Protein AF-L8LUT4-F1 (afdb_monomer)

Sequence (95 aa):
MILEPKVIQVRVQFNSAYYLQSMSSIELPQDCYLLGIIRENSFIEVSKNPTMIEQDIIVAVTTHPGFGPLLKHQLKKTQSEVWRFHNGHLNYCPA

Foldseek 3Di:
DQFDKDKDKDFDAQQAPQAQHWPVPQDADPQKAWAAWQDPNDTDGCVVRDRDHGRIITIMMGRDPPCRVVRNVSRRHGDQWGWDDDPNDTDTDGD

pLDDT: mean 90.34, std 10.78, range [58.12, 98.56]

Secondary structure (DSSP, 8-state):
-----EEEEEEPPTTBTTTT-BGGG-PPPTTEEEEEEEETTEEEEGGG-PBP-TT-EEEEEESSGGGHHHHHHHHT-B-SEEEEEETTEEEEEE-

Mean predicted aligned error: 5.47 Å

Structure (mmCIF, N/CA/C/O backbone):
data_AF-L8LUT4-F1
#
_entry.id   AF-L8LUT4-F1
#
loop_
_atom_site.group_PDB
_atom_site.id
_atom_site.type_symbol
_atom_site.label_atom_id
_atom_site.label_alt_id
_atom_site.label_comp_id
_atom_site.label_asym_id
_atom_site.label_entity_id
_atom_site.label_seq_id
_atom_site.pdbx_PDB_ins_code
_atom_site.Cartn_x
_atom_site.Cartn_y
_atom_site.Cartn_z
_atom_site.occupancy
_atom_site.B_iso_or_equiv
_atom_site.auth_seq_id
_atom_site.auth_comp_id
_atom_site.auth_asym_id
_atom_site.auth_atom_id
_atom_site.pdbx_PDB_model_num
ATOM 1 N N . MET A 1 1 ? -18.696 -16.270 11.472 1.00 61.75 1 MET A N 1
ATOM 2 C CA . MET A 1 1 ? -17.372 -15.958 10.895 1.00 61.75 1 MET A CA 1
ATOM 3 C C . MET A 1 1 ? -16.717 -14.953 11.826 1.00 61.75 1 MET A C 1
ATOM 5 O O . MET A 1 1 ? -17.358 -13.954 12.122 1.00 61.75 1 MET A O 1
ATOM 9 N N . ILE A 1 2 ? -15.546 -15.257 12.385 1.00 71.56 2 ILE A N 1
ATOM 10 C CA . ILE A 1 2 ? -14.843 -14.332 13.287 1.00 71.56 2 ILE A CA 1
ATOM 11 C C . ILE A 1 2 ? -14.046 -13.374 12.400 1.00 71.56 2 ILE A C 1
ATOM 13 O O . ILE A 1 2 ? -13.225 -13.827 11.607 1.00 71.56 2 ILE A O 1
ATOM 17 N N . LEU A 1 3 ? -14.340 -12.078 12.488 1.00 77.38 3 LEU A N 1
ATOM 18 C CA . LEU A 1 3 ? -13.563 -11.034 11.827 1.00 77.38 3 LEU A CA 1
ATOM 19 C C . LEU A 1 3 ? -12.358 -10.714 12.709 1.00 77.38 3 LEU A C 1
ATOM 21 O O . LEU A 1 3 ? -12.532 -10.382 13.880 1.00 77.38 3 LEU A O 1
ATOM 25 N N . GLU A 1 4 ? -11.156 -10.773 12.146 1.00 85.38 4 GLU A N 1
ATOM 26 C CA . GLU A 1 4 ? -9.931 -10.356 12.833 1.00 85.38 4 GLU A CA 1
ATOM 27 C C . GLU A 1 4 ? -9.188 -9.347 11.948 1.00 85.38 4 GLU A C 1
ATOM 29 O O . GLU A 1 4 ? -8.304 -9.721 11.169 1.00 85.38 4 GLU A O 1
ATOM 34 N N . PRO A 1 5 ? -9.588 -8.059 11.993 1.00 90.69 5 PRO A N 1
ATOM 35 C CA . PRO A 1 5 ? -8.983 -7.037 11.161 1.00 90.69 5 PRO A CA 1
ATOM 36 C C . PRO A 1 5 ? -7.498 -6.882 11.474 1.00 90.69 5 PRO A C 1
ATOM 38 O O . PRO A 1 5 ? -7.108 -6.604 12.608 1.00 90.69 5 PRO A O 1
ATOM 41 N N . LYS A 1 6 ? -6.662 -7.007 10.447 1.00 94.38 6 LYS A N 1
ATOM 42 C CA . LYS A 1 6 ? -5.219 -6.824 10.554 1.00 94.38 6 LYS A CA 1
ATOM 43 C C . LYS A 1 6 ? -4.766 -5.674 9.681 1.00 94.38 6 LYS A C 1
ATOM 45 O O . LYS A 1 6 ? -4.923 -5.711 8.461 1.00 94.38 6 LYS A O 1
ATOM 50 N N . VAL A 1 7 ? -4.153 -4.680 10.314 1.00 96.75 7 VAL A N 1
ATOM 51 C CA . VAL A 1 7 ? -3.533 -3.552 9.621 1.00 96.75 7 VAL A CA 1
ATOM 52 C C . VAL A 1 7 ? -2.169 -3.974 9.084 1.00 96.75 7 VAL A C 1
ATOM 54 O O . VAL A 1 7 ? -1.340 -4.540 9.799 1.00 96.75 7 VAL A O 1
ATOM 57 N N . ILE A 1 8 ? -1.941 -3.687 7.809 1.00 97.81 8 ILE A N 1
ATOM 58 C CA . ILE A 1 8 ? -0.686 -3.888 7.102 1.00 97.81 8 ILE A CA 1
ATOM 59 C C . ILE A 1 8 ? -0.131 -2.519 6.724 1.00 97.81 8 ILE A C 1
ATOM 61 O O . ILE A 1 8 ? -0.840 -1.665 6.196 1.00 97.81 8 ILE A O 1
ATOM 65 N N . GLN A 1 9 ? 1.157 -2.334 7.000 1.00 97.81 9 GLN A N 1
ATOM 66 C CA . GLN A 1 9 ? 1.900 -1.129 6.662 1.00 97.81 9 GLN A CA 1
ATOM 67 C C . GLN A 1 9 ? 3.098 -1.506 5.797 1.00 97.81 9 GLN A C 1
ATOM 69 O O . GLN A 1 9 ? 3.882 -2.394 6.158 1.00 97.81 9 GLN A O 1
ATOM 74 N N . VAL A 1 10 ? 3.236 -0.846 4.649 1.00 98.06 10 VAL A N 1
ATOM 75 C CA . VAL A 1 10 ? 4.354 -1.048 3.723 1.00 98.06 10 VAL A CA 1
ATOM 76 C C . VAL A 1 10 ? 4.900 0.302 3.293 1.00 98.06 10 VAL A C 1
ATOM 78 O O . VAL A 1 10 ? 4.159 1.160 2.832 1.00 98.06 10 VAL A O 1
ATOM 81 N N . ARG A 1 11 ? 6.212 0.482 3.442 1.00 98.00 11 ARG A N 1
ATOM 82 C CA . ARG A 1 11 ? 6.910 1.673 2.963 1.00 98.00 11 ARG A CA 1
ATOM 83 C C . ARG A 1 11 ? 7.168 1.556 1.462 1.00 98.00 11 ARG A C 1
ATOM 85 O O . ARG A 1 11 ? 7.720 0.548 1.023 1.00 98.00 11 ARG A O 1
ATOM 92 N N . VAL A 1 12 ? 6.814 2.589 0.708 1.00 96.69 12 VAL A N 1
ATOM 93 C CA . VAL A 1 12 ? 7.116 2.718 -0.717 1.00 96.69 12 VAL A CA 1
ATOM 94 C C . VAL A 1 12 ? 8.613 2.962 -0.875 1.00 96.69 12 VAL A C 1
ATOM 96 O O . VAL A 1 12 ? 9.159 3.958 -0.396 1.00 96.69 12 VAL A O 1
ATOM 99 N N . GLN A 1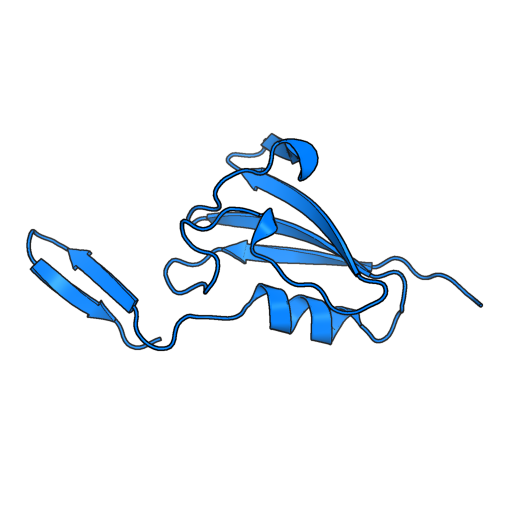 13 ? 9.283 2.023 -1.531 1.00 93.88 13 GLN A N 1
ATOM 100 C CA . GLN A 1 13 ? 10.673 2.160 -1.955 1.00 93.88 13 GLN A CA 1
ATOM 101 C C . GLN A 1 13 ? 10.727 2.674 -3.397 1.00 93.88 13 GLN A C 1
ATOM 103 O O . GLN A 1 13 ? 9.755 2.548 -4.138 1.00 93.88 13 GLN A O 1
ATOM 108 N N . PHE A 1 14 ? 11.865 3.229 -3.811 1.00 89.00 14 PHE A N 1
ATOM 109 C CA . PHE A 1 14 ? 12.062 3.725 -5.179 1.00 89.00 14 PHE A CA 1
ATOM 110 C C . PHE A 1 14 ? 11.837 2.665 -6.273 1.00 89.00 14 PHE A C 1
ATOM 112 O O . PHE A 1 14 ? 11.481 3.011 -7.391 1.00 89.00 14 PHE A O 1
ATOM 119 N N . ASN A 1 15 ? 12.066 1.385 -5.962 1.00 91.69 15 ASN A N 1
ATOM 120 C CA . ASN A 1 15 ? 11.847 0.255 -6.866 1.00 91.69 15 ASN A CA 1
ATOM 121 C C . ASN A 1 15 ? 10.433 -0.336 -6.753 1.00 91.69 15 ASN A C 1
ATOM 123 O O . ASN A 1 15 ? 10.141 -1.351 -7.380 1.00 91.69 15 ASN A O 1
ATOM 127 N N . SER A 1 16 ? 9.552 0.266 -5.950 1.00 94.31 16 SER A N 1
ATOM 128 C CA . SER A 1 16 ? 8.163 -0.166 -5.827 1.00 94.31 16 SER A CA 1
ATOM 129 C C . SER A 1 16 ? 7.440 -0.070 -7.171 1.00 94.31 16 SER A C 1
ATOM 131 O O . SER A 1 16 ? 7.551 0.930 -7.878 1.00 94.31 16 SER A O 1
ATOM 133 N N . ALA A 1 17 ? 6.604 -1.063 -7.476 1.00 94.25 17 ALA A N 1
ATOM 134 C CA . AL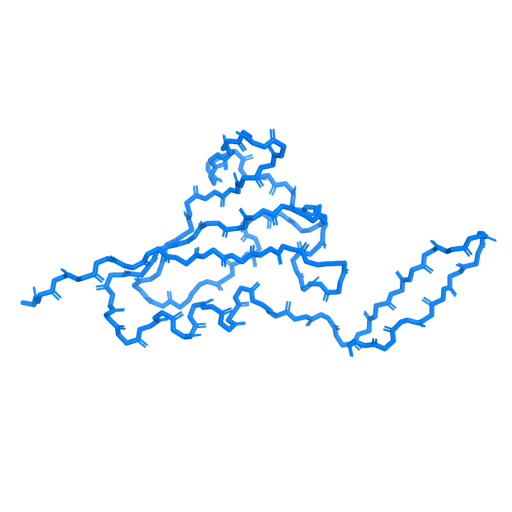A A 1 17 ? 5.658 -1.027 -8.590 1.00 94.25 17 ALA A CA 1
ATOM 135 C C . ALA A 1 17 ? 4.695 0.162 -8.508 1.00 94.25 17 ALA A C 1
ATOM 137 O O . ALA A 1 17 ? 4.164 0.592 -9.528 1.00 94.25 17 ALA A O 1
ATOM 138 N N . TYR A 1 18 ? 4.525 0.710 -7.307 1.00 95.75 18 TYR A N 1
ATOM 139 C CA . TYR A 1 18 ? 3.605 1.792 -7.002 1.00 95.75 18 TYR A CA 1
ATOM 140 C C . TYR A 1 18 ? 4.276 3.171 -6.922 1.00 95.75 18 TYR A C 1
ATOM 142 O O . TYR A 1 18 ? 3.593 4.164 -6.687 1.00 95.75 18 TYR A O 1
ATOM 150 N N . TYR A 1 19 ? 5.598 3.267 -7.101 1.00 94.31 19 TYR A N 1
ATOM 151 C CA . TYR A 1 19 ? 6.288 4.557 -7.095 1.00 94.31 19 TYR A CA 1
ATOM 152 C C . TYR A 1 19 ? 5.793 5.443 -8.250 1.00 94.31 19 TYR A C 1
ATOM 154 O O . TYR A 1 19 ? 5.719 4.998 -9.394 1.00 94.31 19 TYR A O 1
ATOM 162 N N . LEU A 1 20 ? 5.431 6.691 -7.931 1.00 94.94 20 LEU A N 1
ATOM 163 C CA . LEU A 1 20 ? 4.825 7.677 -8.839 1.00 94.94 20 LEU A CA 1
ATOM 164 C C . LEU A 1 20 ? 3.481 7.253 -9.451 1.00 94.94 20 LEU A C 1
ATOM 166 O O . LEU A 1 20 ? 2.996 7.898 -10.378 1.00 94.94 20 LEU A O 1
ATOM 170 N N . GLN A 1 21 ? 2.850 6.211 -8.912 1.00 95.94 21 GLN A N 1
ATOM 171 C CA . GLN A 1 21 ? 1.513 5.789 -9.310 1.00 95.94 21 GLN A CA 1
ATOM 172 C C . GLN A 1 21 ? 0.466 6.337 -8.342 1.00 95.94 21 GLN A C 1
ATOM 174 O O . GLN A 1 21 ? 0.732 6.590 -7.166 1.00 95.94 21 GLN A O 1
ATOM 179 N N . SER A 1 22 ? -0.753 6.511 -8.837 1.00 97.38 22 SER A N 1
ATOM 180 C CA . SER A 1 22 ? -1.903 6.866 -8.007 1.00 97.38 22 SER A CA 1
ATOM 181 C C . SER A 1 22 ? -2.346 5.676 -7.149 1.00 97.38 22 SER A C 1
ATOM 183 O O . SER A 1 22 ? -2.239 4.532 -7.594 1.00 97.38 22 SER A O 1
ATOM 185 N N . MET A 1 23 ? -2.854 5.905 -5.932 1.00 96.19 23 MET A N 1
ATOM 186 C CA . MET A 1 23 ? -3.340 4.820 -5.060 1.00 96.19 23 MET A CA 1
ATOM 187 C C . MET A 1 23 ? -4.400 3.934 -5.724 1.00 96.19 23 MET A C 1
ATOM 189 O O . MET A 1 23 ? -4.429 2.735 -5.458 1.00 96.19 23 MET A O 1
ATOM 193 N N . SER A 1 24 ? -5.216 4.479 -6.630 1.00 96.19 24 SER A N 1
ATOM 194 C CA . SER A 1 24 ? -6.209 3.716 -7.395 1.00 96.19 24 SER A CA 1
ATOM 195 C C . SER A 1 24 ? -5.607 2.660 -8.329 1.00 96.19 24 SER A C 1
ATOM 197 O O . SER A 1 24 ? -6.340 1.813 -8.824 1.00 96.19 24 SER A O 1
ATOM 199 N N . SER A 1 25 ? -4.293 2.691 -8.579 1.00 96.06 25 SER A N 1
ATOM 200 C CA . SER A 1 25 ? -3.584 1.649 -9.340 1.00 96.06 25 SER A CA 1
ATOM 201 C C . SER A 1 25 ? -3.354 0.359 -8.544 1.00 96.06 25 SER A C 1
ATOM 203 O O . SER A 1 25 ? -2.975 -0.661 -9.120 1.00 96.06 25 SER A O 1
ATOM 205 N N . ILE A 1 26 ? -3.541 0.386 -7.218 1.00 96.56 26 ILE A N 1
ATOM 206 C CA . ILE A 1 26 ? -3.346 -0.793 -6.377 1.00 96.56 26 ILE A CA 1
ATOM 207 C C . ILE A 1 26 ? -4.563 -1.705 -6.499 1.00 96.56 26 ILE A C 1
ATOM 209 O O . ILE A 1 26 ? -5.604 -1.476 -5.886 1.00 96.56 26 ILE A O 1
ATOM 213 N N . GLU A 1 27 ? -4.387 -2.802 -7.222 1.00 95.44 27 GLU A N 1
ATOM 214 C CA . GLU A 1 27 ? -5.314 -3.927 -7.180 1.00 95.44 27 GLU A CA 1
ATOM 215 C C . GLU A 1 27 ? -5.080 -4.741 -5.905 1.00 95.44 27 GLU A C 1
ATOM 217 O O . GLU A 1 27 ? -3.961 -5.197 -5.630 1.00 95.44 27 GLU A O 1
ATOM 222 N N . LEU A 1 28 ? -6.138 -4.911 -5.113 1.00 94.56 28 LEU A N 1
ATOM 223 C CA . LEU A 1 28 ? -6.102 -5.655 -3.861 1.00 94.56 28 LEU A CA 1
ATOM 224 C C . LEU A 1 28 ? -6.737 -7.043 -4.010 1.00 94.56 28 LEU A C 1
ATOM 226 O O . LEU A 1 28 ? -7.689 -7.203 -4.774 1.00 94.56 28 LEU A O 1
ATOM 230 N N . PRO A 1 29 ? -6.260 -8.043 -3.246 1.00 91.50 29 PRO A N 1
ATOM 231 C CA . PRO A 1 29 ? -6.978 -9.300 -3.086 1.00 91.50 29 PRO A CA 1
ATOM 232 C C . PRO A 1 29 ? -8.372 -9.078 -2.480 1.00 91.50 29 PRO A C 1
ATOM 234 O O . PRO A 1 29 ? -8.642 -8.046 -1.862 1.00 91.50 29 PRO A O 1
ATOM 237 N N . GLN A 1 30 ? -9.236 -10.087 -2.592 1.00 90.31 30 GLN A N 1
ATOM 238 C CA . GLN A 1 30 ? -10.529 -10.100 -1.907 1.00 90.31 30 GLN A CA 1
ATOM 239 C C . GLN A 1 30 ? -10.365 -9.873 -0.388 1.00 90.31 30 GLN A C 1
ATOM 241 O O . GLN A 1 30 ? -9.336 -10.219 0.193 1.00 90.31 30 GLN A O 1
ATOM 246 N N . ASP A 1 31 ? -11.371 -9.268 0.252 1.00 92.38 31 ASP A N 1
ATOM 247 C CA . ASP A 1 31 ? -11.434 -8.991 1.702 1.00 92.38 31 ASP A CA 1
ATOM 248 C C . ASP A 1 31 ? -10.291 -8.117 2.255 1.00 92.38 31 ASP A C 1
ATOM 250 O O . ASP A 1 31 ? -10.063 -8.048 3.472 1.00 92.38 31 ASP A O 1
ATOM 254 N N . CYS A 1 32 ? -9.594 -7.418 1.355 1.00 95.38 32 CYS A N 1
ATOM 255 C CA . CYS A 1 32 ? -8.561 -6.440 1.654 1.00 95.38 32 CYS A CA 1
ATOM 256 C C . CYS A 1 32 ? -9.013 -5.041 1.224 1.00 95.38 32 CYS A C 1
ATOM 258 O O . CYS A 1 32 ? -9.657 -4.864 0.193 1.00 95.38 32 CYS A O 1
ATOM 260 N N . TYR A 1 33 ? -8.629 -4.033 2.001 1.00 96.25 33 TYR A N 1
ATOM 261 C CA . TYR A 1 33 ? -9.046 -2.650 1.806 1.00 96.25 33 TYR A CA 1
ATOM 262 C C . TYR A 1 33 ? -7.857 -1.710 1.945 1.00 96.25 33 TYR A C 1
ATOM 264 O O . TYR A 1 33 ? -7.033 -1.844 2.853 1.00 96.25 33 TYR A O 1
ATOM 272 N N . LEU A 1 34 ? -7.789 -0.732 1.051 1.00 97.50 34 LEU A N 1
ATOM 273 C CA . LEU A 1 34 ? -6.804 0.337 1.080 1.00 97.50 34 LEU A CA 1
ATOM 274 C C . LEU A 1 34 ? -7.374 1.487 1.914 1.00 97.50 34 LEU A C 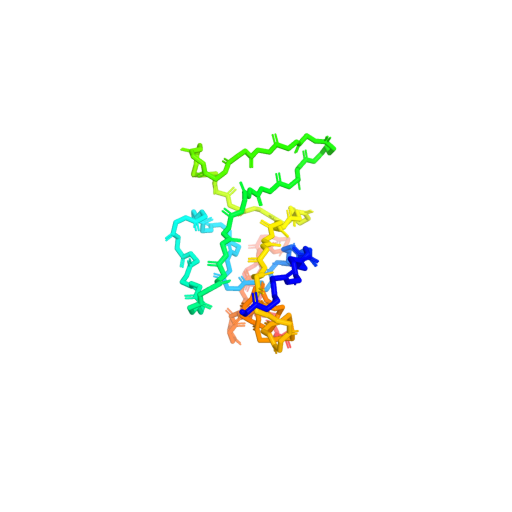1
ATOM 276 O O . LEU A 1 34 ? -8.498 1.912 1.664 1.00 97.50 34 LEU A O 1
ATOM 280 N N . LEU A 1 35 ? -6.628 1.988 2.900 1.00 97.94 35 LEU A N 1
ATOM 281 C CA . LEU A 1 35 ? -7.102 3.084 3.755 1.00 97.94 35 LEU A CA 1
ATOM 282 C C . LEU A 1 35 ? -6.522 4.433 3.325 1.00 97.94 35 LEU A C 1
ATOM 284 O O . LEU A 1 35 ? -7.227 5.441 3.303 1.00 97.94 35 LEU A O 1
ATOM 288 N N . GLY A 1 36 ? -5.236 4.458 2.982 1.00 98.12 36 GLY A N 1
ATOM 289 C CA . GLY A 1 36 ? -4.522 5.690 2.672 1.00 98.12 36 GLY A CA 1
ATOM 290 C C . GLY A 1 36 ? -3.012 5.513 2.746 1.00 98.12 36 GLY A C 1
ATOM 291 O O . GLY A 1 36 ? -2.500 4.389 2.781 1.00 98.12 36 GLY A O 1
ATOM 292 N N . ILE A 1 37 ? -2.308 6.636 2.811 1.00 98.56 37 ILE A N 1
ATOM 293 C CA . ILE A 1 37 ? -0.868 6.692 3.063 1.00 98.56 37 ILE A CA 1
ATOM 294 C C . ILE A 1 37 ? -0.566 7.572 4.271 1.00 98.56 37 ILE A C 1
ATOM 296 O O . ILE A 1 37 ? -1.320 8.486 4.598 1.00 98.56 37 ILE A O 1
ATOM 300 N N . ILE A 1 38 ? 0.569 7.323 4.911 1.00 98.56 38 ILE A N 1
ATOM 301 C CA . ILE A 1 38 ? 1.197 8.270 5.830 1.00 98.56 38 ILE A CA 1
ATOM 302 C C . ILE A 1 38 ? 2.374 8.906 5.095 1.00 98.56 38 ILE A C 1
ATOM 304 O O . ILE A 1 38 ? 3.275 8.194 4.648 1.00 98.56 38 ILE A O 1
ATOM 308 N N . ARG A 1 39 ? 2.366 10.236 5.004 1.00 98.12 39 ARG A N 1
ATOM 309 C CA . ARG A 1 39 ? 3.429 11.064 4.426 1.00 98.12 39 ARG A CA 1
ATOM 310 C C . ARG A 1 39 ? 3.792 12.150 5.422 1.00 98.12 39 ARG A C 1
ATOM 312 O O . ARG A 1 39 ? 2.902 12.862 5.869 1.00 98.12 39 ARG A O 1
ATOM 319 N N . GLU A 1 40 ? 5.072 12.267 5.777 1.00 95.06 40 GLU A N 1
ATOM 320 C CA . GLU A 1 40 ? 5.555 13.321 6.692 1.00 95.06 40 GLU A CA 1
ATOM 321 C C . GLU A 1 40 ? 4.697 13.434 7.972 1.00 95.06 40 GLU A C 1
ATOM 323 O O . GLU A 1 40 ? 4.267 14.510 8.377 1.00 95.06 40 GLU A O 1
ATOM 328 N N . ASN A 1 41 ? 4.384 12.287 8.585 1.00 93.75 41 ASN A N 1
ATOM 329 C CA . ASN A 1 41 ? 3.518 12.153 9.768 1.00 93.75 41 ASN A CA 1
ATOM 330 C C . ASN A 1 41 ? 2.047 12.582 9.588 1.00 93.75 41 ASN A C 1
ATOM 332 O O . ASN A 1 41 ? 1.296 12.589 10.561 1.00 93.75 41 ASN A O 1
ATOM 336 N N . SER A 1 42 ? 1.606 12.877 8.368 1.00 97.56 42 SER A N 1
ATOM 337 C CA . SER A 1 42 ? 0.211 13.176 8.043 1.00 97.56 42 SER A CA 1
ATOM 338 C C . SER A 1 42 ? -0.448 11.993 7.343 1.00 97.56 42 SER A C 1
ATOM 340 O O . SER A 1 42 ? 0.122 11.404 6.424 1.00 97.56 42 SER A O 1
ATOM 342 N N . PHE A 1 43 ? -1.665 11.646 7.761 1.00 98.31 43 PHE A N 1
ATOM 343 C CA . PHE A 1 43 ? -2.469 10.639 7.073 1.00 98.31 43 PHE A CA 1
ATOM 344 C C . PHE A 1 43 ? -3.228 11.271 5.901 1.00 98.31 43 PHE A C 1
ATOM 346 O O . PHE A 1 43 ? -3.935 12.267 6.064 1.00 98.31 43 PHE A O 1
ATOM 353 N N . ILE A 1 44 ? -3.087 10.680 4.718 1.00 98.44 44 ILE A N 1
ATOM 354 C CA . ILE A 1 44 ? -3.798 11.066 3.503 1.00 98.44 44 ILE A CA 1
ATOM 355 C C . ILE A 1 44 ? -4.710 9.906 3.121 1.00 98.44 44 ILE A C 1
ATOM 357 O O . ILE A 1 44 ? -4.249 8.819 2.776 1.00 98.44 44 ILE A O 1
ATOM 361 N N . GLU A 1 45 ? -6.012 10.152 3.196 1.00 98.06 45 GLU A N 1
ATOM 362 C CA . GLU A 1 45 ? -7.054 9.178 2.876 1.00 98.06 45 GLU A CA 1
ATOM 363 C C . GLU A 1 45 ? -7.007 8.722 1.412 1.00 98.06 45 GLU A C 1
ATOM 365 O O . GLU A 1 45 ? -6.742 9.516 0.505 1.00 98.06 45 GLU A O 1
ATOM 370 N N . VAL A 1 46 ? -7.370 7.458 1.174 1.00 97.50 46 VAL A N 1
ATOM 371 C CA . VAL A 1 46 ? -7.486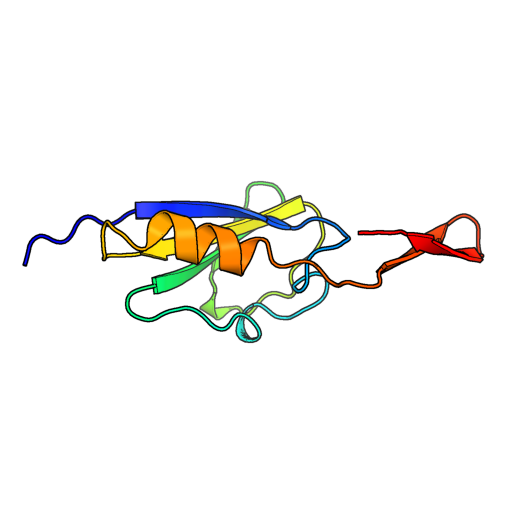 6.871 -0.173 1.00 97.50 46 VAL A CA 1
ATOM 372 C C . VAL A 1 46 ? -8.463 7.631 -1.077 1.00 97.50 46 VAL A C 1
ATOM 374 O O . VAL A 1 46 ? -8.253 7.700 -2.284 1.00 97.50 46 VAL A O 1
ATOM 377 N N . SER A 1 47 ? -9.494 8.260 -0.504 1.00 97.81 47 SER A N 1
ATOM 378 C CA . SER A 1 47 ? -10.498 9.065 -1.218 1.00 97.81 47 SER A CA 1
ATOM 379 C C . SER A 1 47 ? -9.888 10.252 -1.972 1.00 97.81 47 SER A C 1
ATOM 381 O O . SER A 1 47 ? -10.410 10.663 -3.005 1.00 97.81 47 SER A O 1
ATOM 383 N N . LYS A 1 48 ? -8.755 10.779 -1.489 1.00 98.06 48 LYS A N 1
ATOM 384 C CA . LYS A 1 48 ? -7.990 11.855 -2.141 1.00 98.06 48 LYS A CA 1
ATOM 385 C C . LYS A 1 48 ? -7.125 11.349 -3.298 1.00 98.06 48 LYS A C 1
ATOM 387 O O . LYS A 1 48 ? -6.507 12.152 -3.988 1.00 98.06 48 LYS A O 1
ATOM 392 N N . ASN A 1 49 ? -7.068 10.031 -3.475 1.00 97.56 49 ASN A N 1
ATOM 393 C CA . ASN A 1 49 ? -6.329 9.310 -4.499 1.00 97.56 49 ASN A CA 1
ATOM 394 C C . ASN A 1 49 ? -4.883 9.808 -4.716 1.00 97.56 49 ASN A C 1
ATOM 396 O O . ASN A 1 49 ? -4.503 10.139 -5.845 1.00 97.56 49 ASN A O 1
ATOM 400 N N . PRO A 1 50 ? -4.067 9.913 -3.648 1.00 97.62 50 PRO A N 1
ATOM 401 C CA . PRO A 1 50 ? -2.753 10.525 -3.752 1.00 97.62 50 PRO A CA 1
ATOM 402 C C . PRO A 1 50 ? -1.826 9.715 -4.664 1.00 97.62 50 PRO A C 1
ATOM 404 O O . PRO A 1 50 ? -1.871 8.483 -4.704 1.00 97.62 50 PRO A O 1
ATOM 407 N N . THR A 1 51 ? -0.935 10.418 -5.361 1.00 98.12 51 THR A N 1
ATOM 408 C CA . THR A 1 51 ? 0.226 9.800 -6.008 1.00 98.12 51 THR A CA 1
ATOM 409 C C . THR A 1 51 ? 1.223 9.383 -4.940 1.00 98.12 51 THR A C 1
ATOM 411 O O . THR A 1 51 ? 1.621 10.215 -4.122 1.00 98.12 51 THR A O 1
ATOM 414 N N . MET A 1 52 ? 1.630 8.120 -4.952 1.00 97.19 52 MET A N 1
ATOM 415 C CA . MET A 1 52 ? 2.597 7.561 -4.013 1.00 97.19 52 MET A CA 1
ATOM 416 C C . MET A 1 52 ? 4.022 7.961 -4.392 1.00 97.19 52 MET A C 1
ATOM 418 O O . MET A 1 52 ? 4.424 7.875 -5.552 1.00 97.19 52 MET A O 1
ATOM 422 N N . ILE A 1 53 ? 4.801 8.374 -3.400 1.00 96.62 53 ILE A N 1
ATOM 423 C CA . ILE A 1 53 ? 6.212 8.739 -3.538 1.00 96.62 53 ILE A CA 1
ATOM 424 C C . ILE A 1 53 ? 7.069 7.908 -2.583 1.00 96.62 53 ILE A C 1
ATOM 426 O O . ILE A 1 53 ? 6.564 7.174 -1.735 1.00 96.62 53 ILE A O 1
ATOM 430 N N . GLU A 1 54 ? 8.387 7.994 -2.737 1.00 95.38 54 GLU A N 1
ATOM 431 C CA . GLU A 1 54 ? 9.320 7.277 -1.873 1.00 95.38 54 GLU A CA 1
ATOM 432 C C . GLU A 1 54 ? 9.125 7.704 -0.411 1.00 95.38 54 GLU A C 1
ATOM 434 O O . GLU A 1 54 ? 8.864 8.869 -0.126 1.00 95.38 54 GLU A O 1
ATOM 439 N N . GLN A 1 55 ? 9.274 6.753 0.514 1.00 96.88 55 GLN A N 1
ATOM 440 C CA . GLN A 1 55 ? 9.057 6.911 1.959 1.00 96.88 55 GLN A CA 1
ATOM 441 C C . GLN A 1 55 ? 7.599 7.021 2.417 1.00 96.88 55 GLN A C 1
ATOM 443 O O . GLN A 1 55 ? 7.369 6.868 3.620 1.00 96.88 55 GLN A O 1
ATOM 448 N N . ASP A 1 56 ? 6.622 7.178 1.517 1.00 98.31 56 ASP A N 1
ATOM 449 C CA . ASP A 1 56 ? 5.215 7.016 1.895 1.00 98.31 56 ASP A CA 1
ATOM 450 C C . ASP A 1 56 ? 4.996 5.646 2.546 1.00 98.31 56 ASP A C 1
ATOM 452 O O . ASP A 1 56 ? 5.575 4.638 2.132 1.00 98.31 56 ASP A O 1
ATOM 456 N N . ILE A 1 57 ? 4.135 5.585 3.557 1.00 98.50 57 ILE A N 1
ATOM 457 C CA . ILE A 1 57 ? 3.710 4.321 4.163 1.00 98.50 57 ILE A CA 1
ATOM 458 C C . ILE A 1 57 ? 2.284 4.039 3.713 1.00 98.50 57 ILE A C 1
ATOM 460 O O . ILE A 1 57 ? 1.357 4.694 4.176 1.00 98.50 57 ILE A O 1
ATOM 464 N N . ILE A 1 58 ? 2.103 3.043 2.847 1.00 98.38 58 ILE A N 1
ATOM 465 C CA . ILE A 1 58 ? 0.785 2.526 2.475 1.00 98.38 58 ILE A CA 1
ATOM 466 C C . ILE A 1 58 ? 0.179 1.827 3.685 1.00 98.38 58 ILE A C 1
ATOM 468 O O . ILE A 1 58 ? 0.814 0.957 4.289 1.00 98.38 58 ILE A O 1
ATOM 472 N N . VAL A 1 59 ? -1.061 2.189 4.005 1.00 98.38 59 VAL A N 1
ATOM 473 C CA . VAL A 1 59 ? -1.855 1.581 5.069 1.00 98.38 59 VAL A CA 1
ATOM 474 C C . VAL A 1 59 ? -3.036 0.847 4.444 1.00 98.38 59 VAL A C 1
ATOM 476 O O . VAL A 1 59 ? -3.867 1.438 3.750 1.00 98.38 59 VAL A O 1
ATOM 479 N N . ALA A 1 60 ? -3.118 -0.450 4.714 1.00 98.00 60 ALA A N 1
ATOM 480 C CA . ALA A 1 60 ? -4.195 -1.316 4.259 1.00 98.00 60 ALA A CA 1
ATOM 481 C C . ALA A 1 60 ? -4.671 -2.221 5.397 1.00 98.00 60 ALA A C 1
ATOM 483 O O . ALA A 1 60 ? -3.972 -2.411 6.392 1.00 98.00 60 ALA A O 1
ATOM 484 N N . VAL A 1 61 ? -5.854 -2.802 5.250 1.00 97.38 61 VAL A N 1
ATOM 485 C CA . VAL A 1 61 ? -6.431 -3.735 6.217 1.00 97.38 61 VAL A CA 1
ATOM 486 C C . VAL A 1 61 ? -6.958 -4.968 5.499 1.00 97.38 61 VAL A C 1
ATOM 488 O O . VAL A 1 61 ? -7.487 -4.874 4.399 1.00 97.38 61 VAL A O 1
ATOM 491 N N . THR A 1 62 ? -6.822 -6.128 6.126 1.00 96.00 62 THR A N 1
ATOM 492 C CA . THR A 1 62 ? -7.562 -7.339 5.754 1.00 96.00 62 THR A CA 1
ATOM 493 C C . THR A 1 62 ? -8.475 -7.723 6.902 1.00 96.00 62 THR A C 1
ATOM 495 O O . THR A 1 62 ? -8.084 -7.580 8.058 1.00 96.00 62 THR A O 1
ATOM 498 N N . THR A 1 63 ? -9.669 -8.221 6.600 1.00 91.44 63 THR A N 1
ATOM 499 C CA . THR A 1 63 ? -10.568 -8.807 7.612 1.00 91.44 63 THR A CA 1
ATOM 500 C C . THR A 1 63 ? -10.432 -10.326 7.715 1.00 91.44 63 THR A C 1
ATOM 502 O O . THR A 1 63 ? -10.862 -10.920 8.705 1.00 91.44 63 THR A O 1
ATOM 505 N N . HIS A 1 64 ? -9.778 -10.942 6.724 1.00 90.19 64 HIS A N 1
ATOM 506 C CA . HIS A 1 64 ? -9.460 -12.360 6.709 1.00 90.19 64 HIS A CA 1
ATOM 507 C C . HIS A 1 64 ? -8.088 -12.610 7.374 1.00 90.19 64 HIS A C 1
ATOM 509 O O . HIS A 1 64 ? -7.073 -12.073 6.900 1.00 90.19 64 HIS A O 1
ATOM 515 N N . PRO A 1 65 ? -8.001 -13.452 8.424 1.00 83.06 65 PRO A N 1
ATOM 516 C CA . PRO A 1 65 ? -6.778 -13.630 9.218 1.00 83.06 65 PRO A CA 1
ATOM 517 C C . PRO A 1 65 ? -5.608 -14.198 8.399 1.00 83.06 65 PRO A C 1
ATOM 519 O O . PRO A 1 65 ? -4.445 -13.860 8.630 1.00 83.06 65 PRO A O 1
ATOM 522 N N . GLY A 1 66 ? -5.908 -15.003 7.375 1.00 88.56 66 GLY A N 1
ATOM 523 C CA . GLY A 1 66 ? -4.902 -15.606 6.495 1.00 88.56 66 GLY A CA 1
ATOM 524 C C . GLY A 1 66 ? -4.319 -14.674 5.425 1.00 88.56 66 GLY A C 1
ATOM 525 O O . GLY A 1 66 ? -3.312 -15.019 4.813 1.00 88.56 66 GLY A O 1
ATOM 526 N N . PHE A 1 67 ? -4.913 -13.504 5.170 1.00 93.94 67 PHE A N 1
ATOM 527 C CA . PHE A 1 67 ? -4.532 -12.668 4.017 1.00 93.94 67 PHE A CA 1
ATOM 528 C C . PHE A 1 67 ? -3.477 -11.611 4.333 1.00 93.94 67 PHE A C 1
ATOM 530 O O . PHE A 1 67 ? -2.946 -10.989 3.419 1.00 93.94 67 PHE A O 1
ATOM 537 N N . GLY A 1 68 ? -3.096 -11.438 5.601 1.00 94.25 68 GLY A N 1
ATOM 538 C CA . GLY A 1 68 ? -2.066 -10.469 5.988 1.00 94.25 68 GLY A CA 1
ATOM 539 C C . GLY A 1 68 ? -0.750 -10.622 5.203 1.00 94.25 68 GLY A C 1
ATOM 540 O O . GLY A 1 68 ? -0.248 -9.625 4.681 1.00 94.25 68 GLY A O 1
ATOM 541 N N . PRO A 1 69 ? -0.187 -11.842 5.072 1.00 94.62 69 PRO A N 1
ATOM 542 C CA . PRO A 1 69 ? 1.002 -12.079 4.254 1.00 94.62 69 PRO A CA 1
ATOM 543 C C . PRO A 1 69 ? 0.794 -11.785 2.762 1.00 94.62 69 PRO A C 1
ATOM 545 O O . PRO A 1 69 ? 1.655 -11.151 2.158 1.00 94.62 69 PRO A O 1
ATOM 548 N N . LEU A 1 70 ? -0.346 -12.190 2.188 1.00 94.88 70 LEU A N 1
ATOM 549 C CA . LEU A 1 70 ? -0.678 -11.957 0.778 1.00 94.88 70 LEU A CA 1
ATOM 550 C C . LEU A 1 70 ? -0.79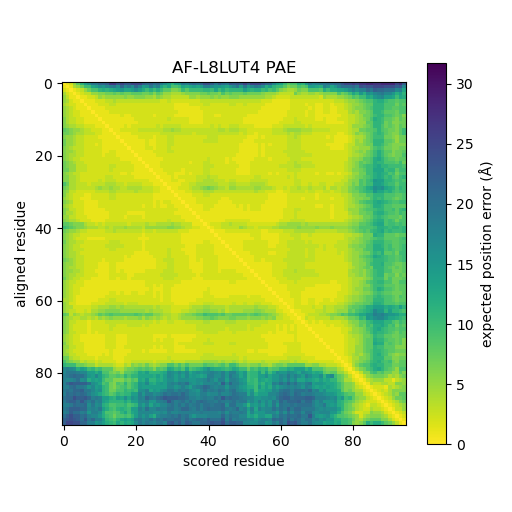8 -10.458 0.475 1.00 94.88 70 LEU A C 1
ATOM 552 O O . LEU A 1 70 ? -0.158 -9.962 -0.447 1.00 94.88 70 LEU A O 1
ATOM 556 N N . LEU A 1 71 ? -1.546 -9.724 1.303 1.00 97.00 71 LEU A N 1
ATOM 557 C CA . LEU A 1 71 ? -1.692 -8.274 1.207 1.00 97.00 71 LEU A CA 1
ATOM 558 C C . LEU A 1 71 ? -0.333 -7.574 1.325 1.00 97.00 71 LEU A C 1
ATOM 560 O O . LEU A 1 71 ? -0.002 -6.706 0.522 1.00 97.00 71 LEU A O 1
ATOM 564 N N . LYS A 1 72 ? 0.504 -7.987 2.285 1.00 97.12 72 LYS A N 1
ATOM 565 C CA . LYS A 1 72 ? 1.856 -7.435 2.439 1.00 97.12 72 LYS A CA 1
ATOM 566 C C . LYS A 1 72 ? 2.745 -7.725 1.229 1.00 97.12 72 LYS A C 1
ATOM 568 O O . LYS A 1 72 ? 3.545 -6.866 0.873 1.00 97.12 72 LYS A O 1
ATOM 573 N N . HIS A 1 73 ? 2.640 -8.910 0.630 1.00 95.44 73 HIS A N 1
ATOM 574 C CA . HIS A 1 73 ? 3.387 -9.266 -0.575 1.00 95.44 73 HIS A CA 1
ATOM 575 C C . HIS A 1 73 ? 2.951 -8.409 -1.767 1.00 95.44 73 HIS A C 1
ATOM 577 O O . HIS A 1 73 ? 3.805 -7.798 -2.403 1.00 95.44 73 HIS A O 1
ATOM 583 N N . GLN A 1 74 ? 1.639 -8.276 -1.991 1.00 96.38 74 GLN A N 1
ATOM 584 C CA . GLN A 1 74 ? 1.078 -7.429 -3.044 1.00 96.38 74 GLN A CA 1
ATOM 585 C C . GLN A 1 74 ? 1.578 -5.985 -2.924 1.00 96.38 74 GLN A C 1
ATOM 587 O O . GLN A 1 74 ? 2.152 -5.449 -3.862 1.00 96.38 74 GLN A O 1
ATOM 592 N N . LEU A 1 75 ? 1.469 -5.378 -1.738 1.00 97.25 75 LEU A N 1
ATOM 593 C CA . LEU A 1 75 ? 1.901 -3.994 -1.503 1.00 97.25 75 LEU A CA 1
ATOM 594 C C . LEU A 1 75 ? 3.423 -3.784 -1.604 1.00 97.25 75 LEU A C 1
ATOM 596 O O . LEU A 1 75 ? 3.878 -2.649 -1.722 1.00 97.25 75 LEU A O 1
ATOM 600 N N . LYS A 1 76 ? 4.214 -4.861 -1.546 1.00 96.56 76 LYS A N 1
ATOM 601 C CA . LYS A 1 76 ? 5.674 -4.849 -1.713 1.00 96.56 76 LYS A CA 1
ATOM 602 C C . LYS A 1 76 ? 6.127 -5.154 -3.141 1.00 96.56 76 LYS A C 1
ATOM 604 O O . LYS A 1 76 ? 7.329 -5.304 -3.353 1.00 96.56 76 LYS A O 1
ATOM 609 N N . LYS A 1 77 ? 5.206 -5.276 -4.101 1.00 94.62 77 LYS A N 1
ATOM 610 C CA . LYS A 1 77 ? 5.546 -5.534 -5.500 1.00 94.62 77 LYS A CA 1
ATOM 611 C C . LYS A 1 77 ? 6.543 -4.486 -5.996 1.00 94.62 77 LYS A C 1
ATOM 613 O O . LYS A 1 77 ? 6.332 -3.290 -5.809 1.00 94.62 77 LYS A O 1
ATOM 618 N N . THR A 1 78 ? 7.621 -4.940 -6.621 1.00 92.81 78 THR A N 1
ATOM 619 C CA . THR A 1 78 ? 8.651 -4.093 -7.226 1.00 92.81 78 THR A CA 1
ATOM 620 C C . THR A 1 78 ? 8.548 -4.130 -8.748 1.00 92.81 78 THR A C 1
ATOM 622 O O . THR A 1 78 ? 7.927 -5.031 -9.319 1.00 92.81 78 THR A O 1
ATOM 625 N N . GLN A 1 79 ? 9.123 -3.132 -9.414 1.00 85.25 79 GLN A N 1
ATOM 626 C CA . GLN A 1 79 ? 9.356 -3.187 -10.857 1.00 85.25 79 GLN A CA 1
ATOM 627 C C . GLN A 1 79 ? 10.648 -3.966 -11.110 1.00 85.25 79 GLN A C 1
ATOM 629 O O . GLN A 1 79 ? 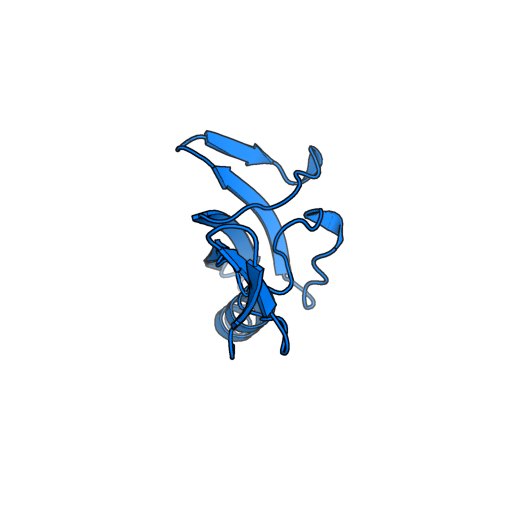11.617 -3.817 -10.367 1.00 85.25 79 GLN A O 1
ATOM 634 N N . SER A 1 80 ? 10.657 -4.811 -12.141 1.00 73.75 80 SER A N 1
ATOM 635 C CA . SER A 1 80 ? 11.829 -5.612 -12.520 1.00 73.75 80 SER A CA 1
ATOM 636 C C . SER A 1 80 ? 12.971 -4.762 -13.072 1.00 73.75 80 SER A C 1
ATOM 638 O O . SER A 1 80 ? 14.127 -5.158 -12.981 1.00 73.75 80 SER A O 1
ATOM 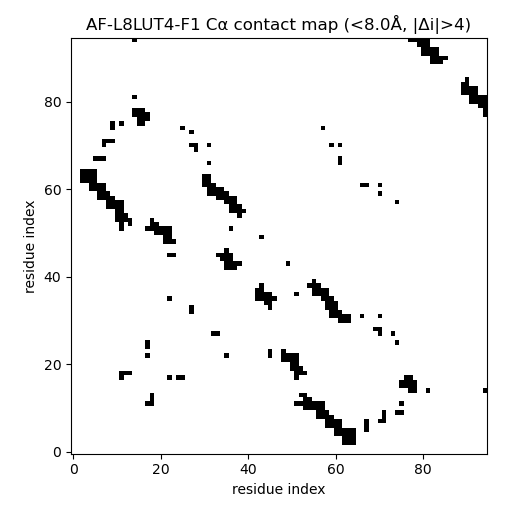640 N N . GLU A 1 81 ? 12.645 -3.595 -13.625 1.00 70.38 81 GLU A N 1
ATOM 641 C CA . GLU A 1 81 ? 13.600 -2.650 -14.186 1.00 70.38 81 GLU A CA 1
ATOM 642 C C . GLU A 1 81 ? 13.356 -1.283 -13.563 1.00 70.38 81 GLU A C 1
ATOM 644 O 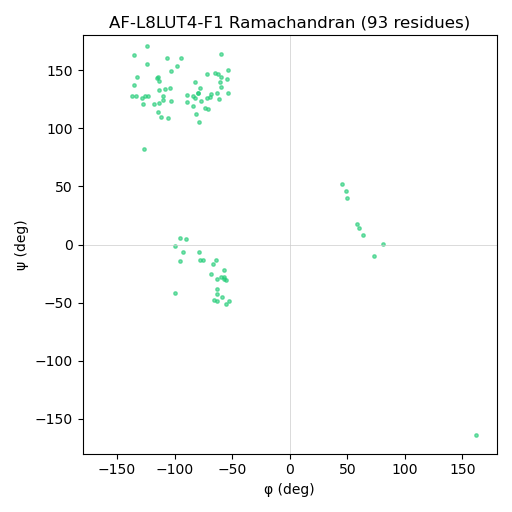O . GLU A 1 81 ? 12.260 -0.732 -13.666 1.00 70.38 81 GLU A O 1
ATOM 649 N N . VAL A 1 82 ? 14.371 -0.732 -12.901 1.00 68.19 82 VAL A N 1
ATOM 650 C CA . VAL A 1 82 ? 14.268 0.576 -12.260 1.00 68.19 82 VAL A CA 1
ATOM 651 C C . VAL A 1 82 ? 15.391 1.450 -12.763 1.00 68.19 82 VAL A C 1
ATOM 653 O O . VAL A 1 82 ? 16.562 1.083 -12.712 1.00 68.19 82 VAL A O 1
ATOM 656 N N . TRP A 1 83 ? 15.029 2.634 -13.235 1.00 69.19 83 TRP A N 1
ATOM 657 C CA . TRP A 1 83 ? 15.976 3.611 -13.742 1.00 69.19 83 TRP A CA 1
ATOM 658 C C . TRP A 1 83 ? 16.049 4.782 -12.773 1.00 69.19 83 TRP A C 1
ATOM 660 O O . TRP A 1 83 ? 15.033 5.392 -12.441 1.00 69.19 83 TRP A O 1
ATOM 670 N N . ARG A 1 84 ? 17.254 5.103 -12.302 1.00 69.75 84 ARG A N 1
ATOM 671 C CA . ARG A 1 84 ? 17.501 6.281 -11.467 1.00 69.75 84 ARG A CA 1
ATOM 672 C C . ARG A 1 84 ? 18.299 7.308 -12.244 1.00 69.75 84 ARG A C 1
ATOM 674 O O . ARG A 1 84 ? 19.390 7.019 -12.731 1.00 69.75 84 ARG A O 1
ATOM 681 N N . PHE A 1 85 ? 17.793 8.534 -12.279 1.00 68.88 85 PHE A N 1
ATOM 682 C CA . PHE A 1 85 ? 18.613 9.678 -12.645 1.00 68.88 85 PHE A CA 1
ATOM 683 C C . PHE A 1 85 ? 19.563 10.005 -11.492 1.00 68.88 85 PHE A C 1
ATOM 685 O O . PHE A 1 85 ? 19.129 10.348 -10.393 1.00 68.88 85 PHE A O 1
ATOM 692 N N . HIS A 1 86 ? 20.865 9.894 -11.740 1.00 73.19 86 HIS A N 1
ATOM 693 C CA . HIS A 1 86 ? 21.909 10.264 -10.790 1.00 73.19 86 HIS A CA 1
ATOM 694 C C . HIS A 1 86 ? 23.014 11.019 -11.530 1.00 73.19 86 HIS A C 1
ATOM 696 O O . HIS A 1 86 ? 23.503 10.550 -12.556 1.00 73.19 86 HIS A O 1
ATOM 702 N N . ASN A 1 87 ? 23.376 12.207 -11.035 1.00 72.12 87 ASN A N 1
ATOM 703 C CA . ASN A 1 87 ? 24.388 13.093 -11.629 1.00 72.12 87 ASN A CA 1
ATOM 704 C C . ASN A 1 87 ? 24.206 13.347 -13.142 1.00 72.12 87 ASN A C 1
ATOM 706 O O . ASN A 1 87 ? 25.175 13.362 -13.891 1.00 72.12 87 ASN A O 1
ATOM 710 N N . GLY A 1 88 ? 22.963 13.519 -13.606 1.00 79.50 88 GLY A N 1
ATOM 711 C CA . GLY A 1 88 ? 22.664 13.785 -15.022 1.00 79.50 88 GLY A CA 1
ATOM 712 C C . GLY A 1 88 ? 22.649 12.550 -15.932 1.00 79.50 88 GLY A C 1
ATOM 713 O O . GLY A 1 88 ? 22.364 12.687 -17.118 1.00 79.50 88 GLY A O 1
ATOM 714 N N . HIS A 1 89 ? 22.884 11.349 -15.395 1.00 75.69 89 HIS A N 1
ATOM 715 C CA . HIS A 1 89 ? 22.825 10.092 -16.143 1.00 75.69 89 HIS A CA 1
ATOM 716 C C . HIS A 1 89 ? 21.668 9.207 -15.670 1.00 75.69 89 HIS A C 1
ATOM 718 O O . HIS A 1 89 ? 21.400 9.104 -14.471 1.00 75.69 89 HIS A O 1
ATOM 724 N N . LEU A 1 90 ? 20.993 8.551 -16.618 1.00 72.75 90 LEU A N 1
ATOM 725 C CA . LEU A 1 90 ? 20.009 7.509 -16.335 1.00 72.75 90 LEU A CA 1
ATOM 726 C C . LEU A 1 90 ? 20.755 6.190 -16.082 1.00 72.75 90 LEU A C 1
ATOM 728 O O . LEU A 1 90 ? 21.367 5.643 -16.995 1.00 72.75 90 LEU A O 1
ATOM 732 N N . ASN A 1 91 ? 20.726 5.692 -14.848 1.00 74.25 91 ASN A N 1
ATOM 733 C CA . ASN A 1 91 ? 21.400 4.457 -14.456 1.00 74.25 91 ASN A CA 1
ATOM 734 C C . ASN A 1 91 ? 20.378 3.348 -14.211 1.00 74.25 91 ASN A C 1
ATOM 736 O O . ASN A 1 91 ? 19.392 3.560 -13.501 1.00 74.25 91 ASN A O 1
ATOM 740 N N . TYR A 1 92 ? 20.645 2.161 -14.753 1.00 72.00 92 TYR A N 1
ATOM 741 C CA . TYR A 1 92 ? 19.904 0.953 -14.409 1.00 72.00 92 TYR A CA 1
ATOM 742 C C . TYR A 1 92 ? 20.231 0.545 -12.969 1.00 72.00 92 TYR A C 1
ATOM 744 O O . TYR A 1 92 ? 21.398 0.418 -12.598 1.00 72.00 92 TYR A O 1
ATOM 752 N N . CYS A 1 93 ? 19.200 0.350 -12.157 1.00 66.69 93 CYS A N 1
ATOM 753 C CA . CYS A 1 93 ? 19.294 -0.176 -10.805 1.00 66.69 93 CYS A CA 1
ATOM 754 C C . CYS A 1 93 ? 18.642 -1.564 -10.797 1.00 66.69 93 CYS A C 1
ATOM 756 O O . CYS A 1 93 ? 17.418 -1.637 -10.934 1.00 66.69 93 CYS A O 1
ATOM 758 N N . PRO A 1 94 ? 19.417 -2.656 -10.660 1.00 58.12 94 PRO A N 1
ATOM 759 C CA . PRO A 1 94 ? 18.825 -3.973 -10.467 1.00 58.12 94 PRO A CA 1
ATOM 760 C C . PRO A 1 94 ? 17.972 -3.963 -9.190 1.00 58.12 94 PRO A C 1
ATOM 762 O O . PRO A 1 94 ? 18.373 -3.372 -8.183 1.00 58.12 94 PRO A O 1
ATOM 765 N N . ALA A 1 95 ? 16.776 -4.550 -9.296 1.00 58.62 95 ALA A N 1
ATOM 766 C CA . ALA A 1 95 ? 15.755 -4.572 -8.250 1.00 58.62 95 ALA A CA 1
ATOM 767 C C . ALA A 1 95 ? 16.196 -5.298 -6.972 1.00 58.62 95 ALA A C 1
ATOM 769 O O . ALA A 1 95 ? 16.950 -6.294 -7.073 1.00 58.62 95 ALA A O 1
#

Nearest PDB structures (foldseek):
  4g65-assembly1_B  TM=8.241E-01  e=1.660E-03  Vibrio vulnificus CMCP6
  3jxo-assembly1_B  TM=8.011E-01  e=1.163E-03  Thermotoga sp. RQ2
  3l4b-assembly1_D  TM=7.861E-01  e=1.474E-03  Thermotoga maritima MSB8
  6v4l-assembly1_D-2  TM=8.071E-01  e=3.386E-03  Vi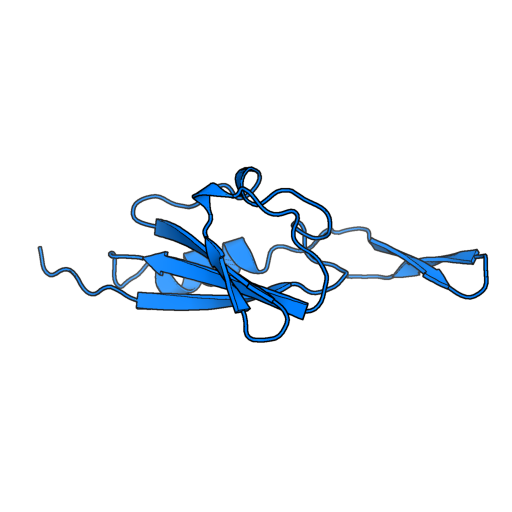brio parahaemolyticus RIMD 2210633
  4j9u-assembly2_G  TM=8.346E-01  e=1.110E-02  Vibrio parahaemolyticus RIMD 2210633

Solvent-accessible surface area (backbone atoms only — not comparable to full-atom values): 5589 Å² total; per-residue (Å²): 134,86,77,45,74,42,82,45,78,42,69,34,42,84,46,28,59,51,48,76,30,43,54,83,73,66,86,69,62,86,69,46,46,78,53,27,34,36,48,97,92,39,80,44,52,45,91,73,43,50,66,36,45,68,70,26,29,42,35,31,36,22,42,46,74,82,42,54,65,56,53,51,50,60,72,61,38,57,37,82,74,33,77,43,80,53,97,93,38,82,39,83,41,84,106

Radius of gyration: 14.67 Å; Cα contacts (8 Å, |Δi|>4): 185; chains: 1; bounding box: 42×30×30 Å